Protein AF-A0A6I4MLV5-F1 (afdb_monomer_lite)

Structure (mmCIF, N/CA/C/O backbone):
data_AF-A0A6I4MLV5-F1
#
_entry.id   AF-A0A6I4MLV5-F1
#
loop_
_atom_site.group_PDB
_atom_site.id
_atom_site.type_symbol
_atom_site.label_atom_id
_atom_site.label_alt_id
_atom_site.label_comp_id
_atom_site.label_asym_id
_atom_site.label_entity_id
_atom_site.label_seq_id
_atom_site.pdbx_PDB_ins_code
_atom_site.Cartn_x
_atom_site.Cartn_y
_atom_site.Cartn_z
_atom_site.occupancy
_atom_site.B_iso_or_equiv
_atom_site.auth_seq_id
_atom_site.auth_comp_id
_atom_site.auth_asym_id
_atom_site.auth_atom_id
_atom_site.pdbx_PDB_model_num
ATOM 1 N N . MET A 1 1 ? 7.841 -12.412 -22.442 1.00 44.22 1 MET A N 1
ATOM 2 C CA . MET A 1 1 ? 7.827 -12.772 -21.007 1.00 44.22 1 MET A CA 1
ATOM 3 C C . MET A 1 1 ? 6.407 -13.195 -20.669 1.00 44.22 1 MET A C 1
ATOM 5 O O . MET A 1 1 ? 5.521 -12.396 -20.956 1.00 44.22 1 MET A O 1
ATOM 9 N N . PRO A 1 2 ? 6.161 -14.422 -20.183 1.00 44.66 2 PRO A N 1
ATOM 10 C CA . PRO A 1 2 ? 4.808 -14.852 -19.850 1.00 44.66 2 PRO A CA 1
ATOM 11 C C . PRO A 1 2 ? 4.325 -14.067 -18.624 1.00 44.66 2 PRO A C 1
ATOM 13 O O . PRO A 1 2 ? 5.083 -13.867 -17.679 1.00 44.66 2 PRO A O 1
ATOM 16 N N . VAL A 1 3 ? 3.082 -13.590 -18.669 1.00 50.53 3 VAL A N 1
ATOM 17 C CA . VAL A 1 3 ? 2.436 -12.765 -17.626 1.00 50.53 3 VAL A CA 1
ATOM 18 C C . VAL A 1 3 ? 1.916 -13.633 -16.465 1.00 50.53 3 VAL A C 1
ATOM 20 O O . VAL A 1 3 ? 1.105 -13.193 -15.664 1.00 50.53 3 VAL A O 1
ATOM 23 N N . ASP A 1 4 ? 2.381 -14.879 -16.380 1.00 46.97 4 ASP A N 1
ATOM 24 C CA . ASP A 1 4 ? 1.802 -15.944 -15.558 1.00 46.97 4 ASP A CA 1
ATOM 25 C C . ASP A 1 4 ? 2.596 -16.151 -14.257 1.00 46.97 4 ASP A C 1
ATOM 27 O O . ASP A 1 4 ? 2.924 -17.269 -13.871 1.00 46.97 4 ASP A O 1
ATOM 31 N N . ARG A 1 5 ? 2.994 -15.046 -13.611 1.00 55.75 5 ARG A N 1
ATOM 32 C CA . ARG A 1 5 ? 3.492 -15.073 -12.228 1.00 55.75 5 ARG A CA 1
ATOM 33 C C . ARG A 1 5 ? 2.350 -14.689 -11.310 1.00 55.75 5 ARG A C 1
ATOM 35 O O . ARG A 1 5 ? 1.747 -13.629 -11.493 1.00 55.75 5 ARG A O 1
ATOM 42 N N . THR A 1 6 ? 2.082 -15.522 -10.313 1.00 63.97 6 THR A N 1
ATOM 43 C CA . THR A 1 6 ? 1.150 -15.156 -9.248 1.00 63.97 6 THR A CA 1
ATOM 44 C C . THR A 1 6 ? 1.717 -13.966 -8.469 1.00 63.97 6 THR A C 1
ATOM 46 O O . THR A 1 6 ? 2.922 -13.695 -8.477 1.00 63.97 6 THR A O 1
ATOM 49 N N . ILE A 1 7 ? 0.848 -13.222 -7.787 1.00 58.50 7 ILE A N 1
ATOM 50 C CA . ILE A 1 7 ? 1.279 -12.085 -6.960 1.00 58.50 7 ILE A CA 1
ATOM 51 C C . ILE A 1 7 ? 2.270 -12.538 -5.868 1.00 58.50 7 ILE A C 1
ATOM 53 O O . ILE A 1 7 ? 3.185 -11.805 -5.511 1.00 58.50 7 ILE A O 1
ATOM 57 N N . GLU A 1 8 ? 2.137 -13.790 -5.427 1.00 57.12 8 GLU A N 1
ATOM 58 C CA . GLU A 1 8 ? 2.991 -14.471 -4.453 1.00 57.12 8 GLU A CA 1
ATOM 59 C C . GLU A 1 8 ? 4.408 -14.725 -5.001 1.00 57.12 8 GLU A C 1
ATOM 61 O O . GLU A 1 8 ? 5.395 -14.479 -4.299 1.00 57.12 8 GLU A O 1
ATOM 66 N N . ASP A 1 9 ? 4.533 -15.115 -6.277 1.00 62.16 9 ASP A N 1
ATOM 67 C CA . ASP A 1 9 ? 5.829 -15.281 -6.957 1.00 62.16 9 ASP A CA 1
ATOM 68 C C . ASP A 1 9 ? 6.586 -13.956 -7.090 1.00 62.16 9 ASP A C 1
ATOM 70 O O . ASP A 1 9 ? 7.822 -13.921 -7.071 1.00 62.16 9 ASP A O 1
ATOM 74 N N . LEU A 1 10 ? 5.850 -12.848 -7.226 1.00 63.59 10 LEU A N 1
ATOM 75 C CA . LEU A 1 10 ? 6.424 -11.505 -7.299 1.00 63.59 10 LEU A CA 1
ATOM 76 C C . LEU A 1 10 ? 7.110 -11.104 -5.983 1.00 63.59 10 LEU A C 1
ATOM 78 O O . LEU A 1 10 ? 8.015 -10.269 -5.979 1.00 63.59 10 LEU A O 1
ATOM 82 N N . TRP A 1 11 ? 6.685 -11.710 -4.876 1.00 64.50 11 TRP A N 1
ATOM 83 C CA . TRP A 1 11 ? 7.051 -11.346 -3.511 1.00 64.50 11 TRP A CA 1
ATOM 84 C C . TRP A 1 11 ? 8.077 -12.297 -2.877 1.00 64.50 11 TRP A C 1
ATOM 86 O O . TRP A 1 11 ? 8.523 -12.062 -1.761 1.00 64.50 11 TRP A O 1
ATOM 96 N N . ARG A 1 12 ? 8.503 -13.366 -3.574 1.00 64.19 12 ARG A N 1
ATOM 97 C CA . ARG A 1 12 ? 9.391 -14.413 -3.013 1.00 64.19 12 ARG A CA 1
ATOM 98 C C . ARG A 1 12 ? 8.885 -14.976 -1.669 1.00 64.19 12 ARG A C 1
ATOM 100 O O . ARG A 1 12 ? 9.687 -15.372 -0.830 1.00 64.19 12 ARG A O 1
ATOM 107 N N . GLY A 1 13 ? 7.567 -15.009 -1.469 1.00 66.62 13 GLY A N 1
ATOM 108 C CA . GLY A 1 13 ? 6.937 -15.523 -0.248 1.00 66.62 13 GLY A CA 1
ATOM 109 C C . GLY A 1 13 ? 6.742 -14.516 0.894 1.00 66.62 13 GLY A C 1
ATOM 110 O O . GLY A 1 13 ? 6.046 -14.859 1.844 1.00 66.62 13 GLY A O 1
ATOM 111 N N . GLU A 1 14 ? 7.262 -13.285 0.804 1.00 63.56 14 GLU A N 1
ATOM 112 C CA . GLU A 1 14 ? 6.970 -12.220 1.776 1.00 63.56 14 GLU A CA 1
ATOM 113 C C . GLU A 1 14 ? 6.457 -10.963 1.069 1.00 63.56 14 GLU A C 1
ATOM 115 O O . GLU A 1 14 ? 7.176 -10.386 0.247 1.00 63.56 14 GLU A O 1
ATOM 120 N N . PRO A 1 15 ? 5.223 -10.509 1.359 1.00 64.94 15 PRO A N 1
ATOM 121 C CA . PRO A 1 15 ? 4.701 -9.311 0.727 1.00 64.94 15 PRO A CA 1
ATOM 122 C C . PRO A 1 15 ? 5.625 -8.116 1.010 1.00 64.94 15 PRO A C 1
ATOM 124 O O . PRO A 1 15 ? 6.120 -7.980 2.133 1.00 64.94 15 PRO A O 1
ATOM 127 N N . PRO A 1 16 ? 5.850 -7.224 0.024 1.00 71.12 16 PRO A N 1
ATOM 128 C CA . PRO A 1 16 ? 6.559 -5.978 0.243 1.00 71.12 16 PRO A CA 1
ATOM 129 C C . PRO A 1 16 ? 5.962 -5.279 1.450 1.00 71.12 16 PRO A C 1
ATOM 131 O O . PRO A 1 16 ? 4.745 -5.295 1.635 1.00 71.12 16 PRO A O 1
ATOM 134 N N . ALA A 1 17 ? 6.800 -4.622 2.241 1.00 70.44 17 ALA A N 1
ATOM 135 C CA . ALA A 1 17 ? 6.351 -3.974 3.465 1.00 70.44 17 ALA A CA 1
ATOM 136 C C . ALA A 1 17 ? 5.183 -2.987 3.209 1.00 70.44 17 ALA A C 1
ATOM 138 O O . ALA A 1 17 ? 4.324 -2.814 4.066 1.00 70.44 17 ALA A O 1
ATOM 139 N N . GLN A 1 18 ? 5.086 -2.419 1.995 1.00 71.75 18 GLN A N 1
ATOM 140 C CA . GLN A 1 18 ? 3.972 -1.556 1.577 1.00 71.75 18 GLN A CA 1
ATOM 141 C C . GLN A 1 18 ? 2.634 -2.293 1.347 1.00 71.75 18 GLN A C 1
ATOM 143 O O . GLN A 1 18 ? 1.579 -1.672 1.395 1.00 71.75 18 GLN A O 1
ATOM 148 N N . ALA A 1 19 ? 2.633 -3.602 1.088 1.00 84.38 19 ALA A N 1
ATOM 149 C CA . ALA A 1 19 ? 1.418 -4.386 0.844 1.00 84.38 19 ALA A CA 1
ATOM 150 C C . ALA A 1 19 ? 0.760 -4.908 2.135 1.00 84.38 19 ALA A C 1
ATOM 152 O O . ALA A 1 19 ? -0.380 -5.378 2.089 1.00 84.38 19 ALA A O 1
ATOM 153 N N . ALA A 1 20 ? 1.449 -4.818 3.279 1.00 90.94 20 ALA A N 1
ATOM 154 C CA . ALA A 1 20 ? 0.988 -5.368 4.553 1.00 90.94 20 ALA A CA 1
ATOM 155 C C . ALA A 1 20 ? -0.382 -4.813 4.977 1.00 90.94 20 ALA A C 1
ATOM 157 O O . ALA A 1 20 ? -1.248 -5.591 5.366 1.00 90.94 20 ALA A O 1
ATOM 158 N N . ASP A 1 21 ? -0.620 -3.506 4.827 1.00 94.38 21 ASP A N 1
ATOM 159 C CA . ASP A 1 21 ? -1.896 -2.878 5.204 1.00 94.38 21 ASP A CA 1
ATOM 160 C C . ASP A 1 21 ? -3.067 -3.342 4.339 1.00 94.38 21 ASP A C 1
ATOM 162 O O . ASP A 1 21 ? -4.151 -3.632 4.847 1.00 94.38 21 ASP A O 1
ATOM 166 N N . VAL A 1 22 ? -2.837 -3.457 3.029 1.00 94.12 22 VAL A N 1
ATOM 167 C CA . VAL A 1 22 ? -3.849 -3.920 2.071 1.00 94.12 22 VAL A CA 1
ATOM 168 C C . VAL A 1 22 ? -4.216 -5.372 2.364 1.00 94.12 22 VAL A C 1
ATOM 170 O O . VAL A 1 22 ? -5.396 -5.726 2.418 1.00 94.12 22 VAL A O 1
ATOM 173 N N . LEU A 1 23 ? -3.207 -6.217 2.594 1.00 93.81 23 LEU A N 1
ATOM 174 C CA . LEU A 1 23 ? -3.417 -7.620 2.931 1.00 93.81 23 LEU A CA 1
ATOM 175 C C . LEU A 1 23 ? -4.099 -7.764 4.292 1.00 93.81 23 LEU A C 1
ATOM 177 O O . LEU A 1 23 ? -5.059 -8.524 4.400 1.00 93.81 23 LEU A O 1
ATOM 181 N N . ALA A 1 24 ? -3.679 -7.016 5.312 1.00 95.94 24 ALA A N 1
ATOM 182 C CA . ALA A 1 24 ? -4.307 -7.063 6.627 1.00 95.94 24 ALA A CA 1
ATOM 183 C C . ALA A 1 24 ? -5.801 -6.710 6.543 1.00 95.94 24 ALA A C 1
ATOM 185 O O . ALA A 1 24 ? -6.636 -7.457 7.064 1.00 95.94 24 ALA A O 1
ATOM 186 N N . ALA A 1 25 ? -6.151 -5.665 5.786 1.00 97.44 25 ALA A N 1
ATOM 187 C CA . ALA A 1 25 ? -7.537 -5.268 5.557 1.00 97.44 25 ALA A CA 1
ATOM 188 C C . ALA A 1 25 ? -8.325 -6.344 4.793 1.00 97.44 25 ALA A C 1
ATOM 190 O O . ALA A 1 25 ? -9.456 -6.666 5.164 1.00 97.44 25 ALA A O 1
ATOM 191 N N . ALA A 1 26 ? -7.728 -6.958 3.767 1.00 96.56 26 ALA A N 1
ATOM 192 C CA . ALA A 1 26 ? -8.354 -8.040 3.008 1.00 96.56 26 ALA A CA 1
ATOM 193 C C . ALA A 1 26 ? -8.585 -9.300 3.865 1.00 96.56 26 ALA A C 1
ATOM 195 O O . ALA A 1 26 ? -9.646 -9.926 3.797 1.00 96.56 26 ALA A O 1
ATOM 196 N N . HIS A 1 27 ? -7.617 -9.668 4.707 1.00 97.25 27 HIS A N 1
ATOM 197 C CA . HIS A 1 27 ? -7.754 -10.7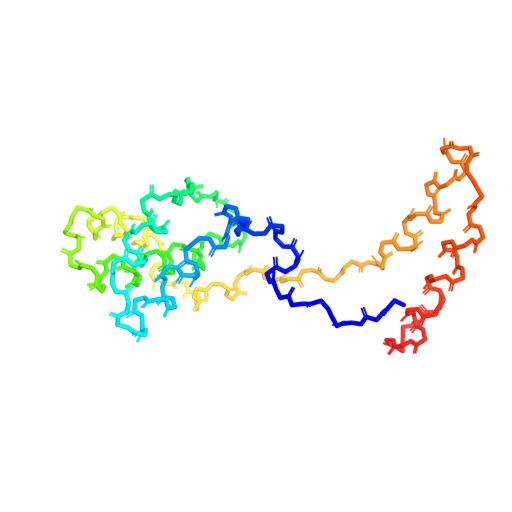67 5.662 1.00 97.25 27 HIS A CA 1
ATOM 198 C C . HIS A 1 27 ? -8.830 -10.470 6.710 1.00 97.25 27 HIS A C 1
ATOM 200 O O . HIS A 1 27 ? -9.630 -11.357 7.018 1.00 97.25 27 HIS A O 1
ATOM 206 N N . ALA A 1 28 ? -8.897 -9.233 7.206 1.00 97.94 28 ALA A N 1
ATOM 207 C CA . ALA A 1 28 ? -9.929 -8.793 8.136 1.00 97.94 28 ALA A CA 1
ATOM 208 C C . ALA A 1 28 ? -11.332 -8.860 7.509 1.00 97.94 28 ALA A C 1
ATOM 210 O O . ALA A 1 28 ? -12.237 -9.442 8.105 1.00 97.94 28 ALA A O 1
ATOM 211 N N . ALA A 1 29 ? -11.494 -8.363 6.278 1.00 96.88 29 ALA A N 1
ATOM 212 C CA . ALA A 1 29 ? -12.751 -8.429 5.528 1.00 96.88 29 ALA A CA 1
ATOM 213 C C . ALA A 1 29 ? -13.216 -9.873 5.271 1.00 96.88 29 ALA A C 1
ATOM 215 O O . ALA A 1 29 ? -14.412 -10.150 5.237 1.00 96.88 29 ALA A O 1
ATOM 216 N N . ALA A 1 30 ? -12.275 -10.811 5.145 1.00 97.38 30 ALA A N 1
ATOM 217 C CA . ALA A 1 30 ? -12.559 -12.237 5.017 1.00 97.38 30 ALA A CA 1
ATOM 218 C C . ALA A 1 30 ? -12.728 -12.971 6.367 1.00 97.38 30 ALA A C 1
ATOM 220 O O . ALA A 1 30 ? -12.765 -14.202 6.391 1.00 97.38 30 ALA A O 1
ATOM 221 N N . GLY A 1 31 ? -12.769 -12.252 7.494 1.00 97.25 31 GLY A N 1
ATOM 222 C CA . GLY A 1 31 ? -12.918 -12.823 8.839 1.00 97.25 31 GLY A CA 1
ATOM 223 C C . GLY A 1 31 ? -11.675 -13.541 9.379 1.00 97.25 31 GLY A C 1
ATOM 224 O O . GLY A 1 31 ? -11.717 -14.131 10.459 1.00 97.25 31 GLY A O 1
ATOM 225 N N . ARG A 1 32 ? -10.538 -13.486 8.676 1.00 98.12 32 ARG A N 1
ATOM 226 C CA . ARG A 1 32 ? -9.270 -14.113 9.084 1.00 98.12 32 ARG A CA 1
ATOM 227 C C . ARG A 1 32 ? -8.492 -13.195 10.030 1.00 98.12 32 ARG A C 1
ATOM 229 O O . ARG A 1 32 ? -7.377 -12.771 9.731 1.00 98.12 32 ARG A O 1
ATOM 236 N N . LEU A 1 33 ? -9.086 -12.893 11.186 1.00 98.06 33 LEU A N 1
ATOM 237 C CA . LEU A 1 33 ? -8.594 -11.865 12.115 1.00 98.06 33 LEU A CA 1
ATOM 238 C C . LEU A 1 33 ? -7.199 -12.154 12.689 1.00 98.06 33 LEU A C 1
ATOM 240 O O . LEU A 1 33 ? -6.450 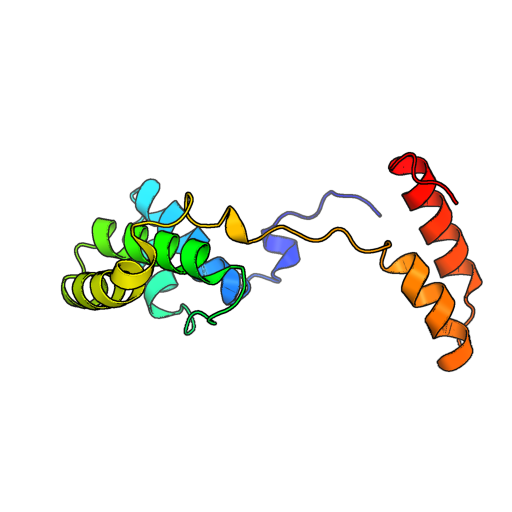-11.219 12.952 1.00 98.06 33 LEU A O 1
ATOM 244 N N . ALA A 1 34 ? -6.825 -13.424 12.868 1.00 97.38 34 ALA A N 1
ATOM 245 C CA . ALA A 1 34 ? -5.485 -13.788 13.339 1.00 97.38 34 ALA A CA 1
ATOM 246 C C . ALA A 1 34 ? -4.393 -13.441 12.313 1.00 97.38 34 ALA A C 1
ATOM 248 O O . ALA A 1 34 ? -3.331 -12.944 12.678 1.00 97.38 34 ALA A O 1
ATOM 249 N N . GLU A 1 35 ? -4.672 -13.653 11.025 1.00 95.62 35 GLU A N 1
ATOM 250 C CA . GLU A 1 35 ? -3.750 -13.272 9.953 1.00 95.62 35 GLU A CA 1
ATOM 251 C C . GLU A 1 35 ? -3.687 -11.751 9.806 1.00 95.62 35 GLU A C 1
ATOM 253 O O . GLU A 1 35 ? -2.605 -11.183 9.711 1.00 95.62 35 GLU A O 1
ATOM 258 N N . ALA A 1 36 ? -4.845 -11.085 9.869 1.00 97.19 36 ALA A N 1
ATOM 259 C CA . ALA A 1 36 ? -4.918 -9.628 9.834 1.00 97.19 36 ALA A CA 1
ATOM 260 C C . ALA A 1 36 ? -4.108 -8.983 10.972 1.00 97.19 36 ALA A C 1
ATOM 262 O O . ALA A 1 36 ? -3.356 -8.046 10.726 1.00 97.19 36 ALA A O 1
ATOM 263 N N . ARG A 1 37 ? -4.207 -9.528 12.195 1.00 97.25 37 ARG A N 1
ATOM 264 C CA . ARG A 1 37 ? -3.408 -9.127 13.366 1.00 97.25 37 ARG A CA 1
ATOM 265 C C . ARG A 1 37 ? -1.914 -9.227 13.080 1.00 97.25 37 ARG A C 1
ATOM 267 O O . ARG A 1 37 ? -1.201 -8.247 13.249 1.00 97.25 37 ARG A O 1
ATOM 274 N N . ARG A 1 38 ? -1.463 -10.395 12.612 1.00 95.06 38 ARG A N 1
ATOM 275 C CA . ARG A 1 38 ? -0.049 -10.638 12.308 1.00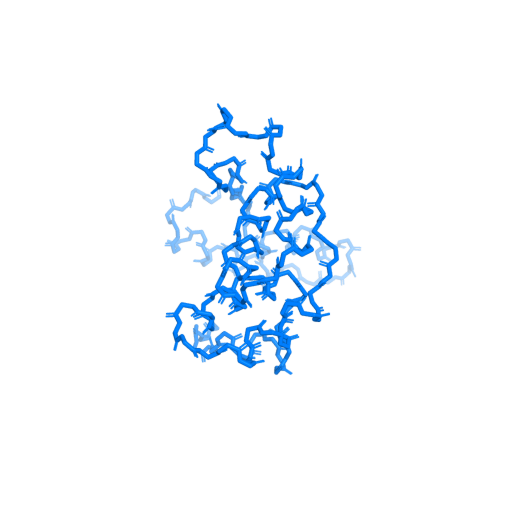 95.06 38 ARG A CA 1
ATOM 276 C C . ARG A 1 38 ? 0.491 -9.659 11.271 1.00 95.06 38 ARG A C 1
ATOM 278 O O . ARG A 1 38 ? 1.568 -9.107 11.464 1.00 95.06 38 ARG A O 1
ATOM 285 N N . LEU A 1 39 ? -0.256 -9.441 10.189 1.00 94.38 39 LEU A N 1
ATOM 286 C CA . LEU A 1 39 ? 0.141 -8.517 9.128 1.00 94.38 39 LEU A CA 1
ATOM 287 C C . LEU A 1 39 ? 0.192 -7.071 9.636 1.00 94.38 39 LEU A C 1
ATOM 289 O O . LEU A 1 39 ? 1.193 -6.397 9.412 1.00 94.38 39 LEU A O 1
ATOM 293 N N . TYR A 1 40 ? -0.828 -6.631 10.378 1.00 94.75 40 TYR A N 1
ATOM 294 C CA . TYR A 1 40 ? -0.878 -5.305 11.004 1.00 94.75 40 TYR A CA 1
ATOM 295 C C . TYR A 1 40 ? 0.303 -5.053 11.949 1.00 94.75 40 TYR A C 1
ATOM 297 O O . TYR A 1 40 ? 0.946 -4.013 11.857 1.00 94.75 40 TYR A O 1
ATOM 305 N N . GLU A 1 41 ? 0.633 -6.013 12.813 1.00 93.50 41 GLU A N 1
ATOM 306 C CA . GLU A 1 41 ? 1.751 -5.897 13.761 1.00 93.50 41 GLU A CA 1
ATOM 307 C C . GLU A 1 41 ? 3.123 -5.918 13.070 1.00 93.50 41 GLU A C 1
ATOM 309 O O . GLU A 1 41 ? 4.089 -5.371 13.599 1.00 93.50 41 GLU A O 1
ATOM 314 N N . SER A 1 42 ? 3.211 -6.518 11.880 1.00 90.06 42 SER A N 1
ATOM 315 C CA . SER A 1 42 ? 4.426 -6.521 11.057 1.00 90.06 42 SER A CA 1
ATOM 316 C C . SER A 1 42 ? 4.557 -5.308 10.130 1.00 90.06 42 SER A C 1
ATOM 318 O O . SER A 1 42 ? 5.606 -5.119 9.513 1.00 90.06 42 SER A O 1
ATOM 320 N N . ALA A 1 43 ? 3.498 -4.505 9.988 1.00 90.25 43 ALA A N 1
ATOM 321 C CA . ALA A 1 43 ? 3.451 -3.455 8.985 1.00 90.25 43 ALA A CA 1
ATOM 322 C C . ALA A 1 43 ? 4.386 -2.288 9.365 1.00 90.25 43 ALA A C 1
ATOM 324 O O . ALA A 1 43 ? 4.354 -1.801 10.500 1.00 90.25 43 ALA A O 1
ATOM 325 N N . PRO A 1 44 ? 5.216 -1.790 8.432 1.00 89.88 44 PRO A N 1
ATOM 326 C CA . PRO A 1 44 ? 6.122 -0.680 8.705 1.00 89.88 44 PRO A CA 1
ATOM 327 C C . PRO A 1 44 ? 5.352 0.636 8.932 1.00 89.88 44 PRO A C 1
ATOM 329 O O . PRO A 1 44 ? 4.157 0.742 8.624 1.00 89.88 44 PRO A O 1
ATOM 332 N N . PRO A 1 45 ? 6.028 1.695 9.411 1.00 91.50 45 PRO A N 1
ATOM 333 C CA . PRO A 1 45 ? 5.478 3.046 9.381 1.00 91.50 45 PRO A CA 1
ATOM 334 C C . PRO A 1 45 ? 5.097 3.477 7.956 1.00 91.50 45 PRO A C 1
ATOM 336 O O . PRO A 1 45 ? 5.885 3.314 7.020 1.00 91.50 45 PRO A O 1
ATOM 339 N N . ILE A 1 46 ? 3.904 4.056 7.804 1.00 91.38 46 ILE A N 1
ATOM 340 C CA . ILE A 1 46 ? 3.419 4.584 6.522 1.00 91.38 46 ILE A CA 1
ATOM 341 C C . ILE A 1 46 ? 4.163 5.888 6.224 1.00 91.38 46 ILE A C 1
ATOM 343 O O . ILE A 1 46 ? 4.222 6.783 7.067 1.00 91.38 46 ILE A O 1
ATOM 347 N N . GLN A 1 47 ? 4.745 5.987 5.030 1.00 89.00 47 GLN A N 1
ATOM 348 C CA . GLN A 1 47 ? 5.445 7.192 4.590 1.00 89.00 47 GLN A CA 1
ATOM 349 C C . GLN A 1 47 ? 4.441 8.255 4.117 1.00 89.00 47 GLN A C 1
ATOM 351 O O . GLN A 1 47 ? 3.484 7.901 3.429 1.00 89.00 47 GLN A O 1
ATOM 356 N N . PRO A 1 48 ? 4.643 9.546 4.442 1.00 88.75 48 PRO A N 1
ATOM 357 C CA . PRO A 1 48 ? 3.760 10.636 4.026 1.00 88.75 48 PRO A CA 1
ATOM 358 C C . PRO A 1 48 ? 4.004 11.037 2.561 1.00 88.75 48 PRO A C 1
ATOM 360 O O . PRO A 1 48 ? 4.468 12.140 2.273 1.00 88.75 48 PRO A O 1
ATOM 363 N N . ASP A 1 49 ? 3.724 10.122 1.633 1.00 87.94 49 ASP A N 1
ATOM 364 C CA . ASP A 1 49 ? 3.804 10.333 0.185 1.00 87.94 49 ASP A CA 1
ATOM 365 C C . ASP A 1 49 ? 2.410 10.357 -0.479 1.00 87.94 49 ASP A C 1
ATOM 367 O O . ASP A 1 49 ? 1.378 10.450 0.183 1.00 87.94 49 ASP A O 1
ATOM 371 N N . TYR A 1 50 ? 2.365 10.309 -1.812 1.00 86.12 50 TYR A N 1
ATOM 372 C CA . TYR A 1 50 ? 1.121 10.363 -2.588 1.00 86.12 50 TYR A CA 1
ATOM 373 C C . TYR A 1 50 ? 0.191 9.149 -2.374 1.00 86.12 50 TYR A C 1
ATOM 375 O O . TYR A 1 50 ? -0.956 9.185 -2.811 1.00 86.12 50 TYR A O 1
ATOM 383 N N . LEU A 1 51 ? 0.644 8.088 -1.694 1.00 90.06 51 LEU A N 1
ATOM 384 C CA . LEU A 1 51 ? -0.160 6.923 -1.300 1.00 90.06 51 LEU A CA 1
ATOM 385 C C . LEU A 1 51 ? -0.593 6.970 0.175 1.00 90.06 51 LEU A C 1
ATOM 387 O O . LEU A 1 51 ? -1.226 6.027 0.659 1.00 90.06 51 LEU A O 1
ATOM 391 N N . PHE A 1 52 ? -0.259 8.041 0.901 1.00 92.25 52 PHE A N 1
ATOM 392 C CA . PHE A 1 52 ? -0.419 8.115 2.352 1.00 92.25 52 PHE A CA 1
ATOM 393 C C . PHE A 1 52 ? -1.850 7.834 2.817 1.00 92.25 52 PHE A C 1
ATOM 395 O O . PHE A 1 52 ? -2.068 6.914 3.608 1.00 92.25 52 PHE A O 1
ATOM 402 N N . THR A 1 53 ? -2.848 8.572 2.311 1.00 94.38 53 THR A N 1
ATOM 403 C CA . THR A 1 53 ? -4.223 8.419 2.821 1.00 94.38 53 THR A CA 1
ATOM 404 C C . THR A 1 53 ? -4.819 7.059 2.456 1.00 94.38 53 THR A C 1
ATOM 406 O O . THR A 1 53 ? -5.588 6.495 3.240 1.00 94.38 53 THR A O 1
ATOM 409 N N . MET A 1 54 ? -4.405 6.487 1.318 1.00 93.75 54 MET A N 1
ATOM 410 C CA . MET A 1 54 ? -4.783 5.141 0.891 1.00 93.75 54 MET A CA 1
ATOM 411 C C . MET A 1 54 ? -4.328 4.091 1.911 1.00 93.75 54 MET A C 1
ATOM 413 O O . MET A 1 54 ? -5.150 3.328 2.422 1.00 93.75 54 MET A O 1
ATOM 417 N N . PHE A 1 55 ? -3.035 4.063 2.251 1.00 94.50 55 PHE A N 1
ATOM 418 C CA . PHE A 1 55 ? -2.508 3.082 3.203 1.00 94.50 55 PHE A CA 1
ATOM 419 C C . PHE A 1 55 ? -2.999 3.326 4.632 1.00 94.50 55 PHE A C 1
ATOM 421 O O . PHE A 1 55 ? -3.347 2.365 5.322 1.00 94.50 55 PHE A O 1
ATOM 428 N N . CYS A 1 56 ? -3.123 4.587 5.066 1.00 96.12 56 CYS A N 1
ATOM 429 C CA . CYS A 1 56 ? -3.703 4.909 6.374 1.00 96.12 56 CYS A CA 1
ATOM 430 C C . CYS A 1 56 ? -5.148 4.413 6.485 1.00 96.12 56 CYS A C 1
ATOM 432 O O . CYS A 1 56 ? -5.542 3.891 7.527 1.00 96.12 56 CYS A O 1
ATOM 434 N N . THR A 1 57 ? -5.922 4.504 5.403 1.00 96.44 57 THR A N 1
ATOM 435 C CA . THR A 1 57 ? -7.301 4.005 5.370 1.00 96.44 57 THR A CA 1
ATOM 436 C C . THR A 1 57 ? -7.354 2.477 5.453 1.00 96.44 57 THR A C 1
ATOM 438 O O . THR A 1 57 ? -8.125 1.947 6.252 1.00 96.44 57 THR A O 1
ATOM 441 N N . PHE A 1 58 ? -6.498 1.745 4.729 1.00 97.19 58 PHE A N 1
ATOM 442 C CA . PHE A 1 58 ? -6.410 0.281 4.871 1.00 97.19 58 PHE A CA 1
ATOM 443 C C . PHE A 1 58 ? -6.013 -0.152 6.290 1.00 97.19 58 PHE A C 1
ATOM 445 O O . PHE A 1 58 ? -6.610 -1.076 6.860 1.00 97.19 58 PHE A O 1
ATOM 452 N N . ARG A 1 59 ? -5.055 0.552 6.904 1.00 97.56 59 ARG A N 1
ATOM 453 C CA . ARG A 1 59 ? -4.674 0.307 8.298 1.00 97.56 59 ARG A CA 1
ATOM 454 C C . ARG A 1 59 ? -5.841 0.574 9.249 1.00 97.56 59 ARG A C 1
ATOM 456 O O . ARG A 1 59 ? -6.141 -0.274 10.087 1.00 97.56 59 ARG A O 1
ATOM 463 N N . ALA A 1 60 ? -6.559 1.683 9.072 1.00 98.12 60 ALA A N 1
ATOM 464 C CA . ALA A 1 60 ? -7.740 2.016 9.868 1.00 98.12 60 ALA A CA 1
ATOM 465 C C . ALA A 1 60 ? -8.857 0.963 9.739 1.00 98.12 60 ALA A C 1
ATOM 467 O O . ALA A 1 60 ? -9.430 0.554 10.748 1.00 98.12 60 ALA A O 1
ATOM 468 N N . MET A 1 61 ? -9.125 0.458 8.529 1.00 98.25 61 MET A N 1
ATOM 469 C CA . MET A 1 61 ? -10.088 -0.633 8.310 1.00 98.25 61 MET A CA 1
ATOM 470 C C . MET A 1 61 ? -9.714 -1.888 9.107 1.00 98.25 61 MET A C 1
ATOM 472 O O . MET A 1 61 ? -10.573 -2.513 9.731 1.00 98.25 61 MET A O 1
ATOM 476 N N . THR A 1 62 ? -8.426 -2.234 9.120 1.00 98.50 62 THR A N 1
ATOM 477 C CA . THR A 1 62 ? -7.910 -3.372 9.888 1.00 98.50 62 THR A CA 1
ATOM 478 C C . THR A 1 62 ? -8.083 -3.154 11.388 1.00 98.50 62 THR A C 1
ATOM 480 O O . THR A 1 62 ? -8.618 -4.014 12.082 1.00 98.50 62 THR A O 1
ATOM 483 N N . VAL A 1 63 ? -7.681 -1.987 11.886 1.00 98.38 63 VAL A N 1
ATOM 484 C CA . VAL A 1 63 ? -7.809 -1.589 13.293 1.00 98.38 63 VAL A CA 1
ATOM 485 C C . VAL A 1 63 ? -9.259 -1.677 13.778 1.00 98.38 63 VAL A C 1
ATOM 487 O O . VAL A 1 63 ? -9.517 -2.260 14.835 1.00 98.38 63 VAL A O 1
ATOM 490 N N . VAL A 1 64 ? -10.210 -1.164 12.988 1.00 98.50 64 VAL A N 1
ATOM 491 C CA . VAL A 1 64 ? -11.650 -1.241 13.284 1.00 98.50 64 VAL A CA 1
ATOM 492 C C . VAL A 1 64 ? -12.107 -2.697 13.360 1.00 98.50 64 VAL A C 1
ATOM 494 O O . VAL A 1 64 ? -12.763 -3.082 14.326 1.00 98.50 64 VAL A O 1
ATOM 497 N N . ALA A 1 65 ? -11.722 -3.526 12.389 1.00 98.25 65 ALA A N 1
ATOM 498 C CA . ALA A 1 65 ? -12.096 -4.939 12.366 1.00 98.25 65 ALA A CA 1
ATOM 499 C C . ALA A 1 65 ? -11.487 -5.751 13.524 1.00 98.25 65 ALA A C 1
ATOM 501 O O . ALA A 1 65 ? -12.099 -6.707 13.999 1.00 98.25 65 ALA A O 1
ATOM 502 N N . LEU A 1 66 ? -10.293 -5.380 13.994 1.00 98.12 66 LEU A N 1
ATOM 503 C CA . LEU A 1 66 ? -9.625 -6.021 15.131 1.00 98.12 66 LEU A CA 1
ATOM 504 C C . LEU A 1 66 ? -10.113 -5.515 16.496 1.00 98.12 66 LEU A C 1
ATOM 506 O O . LEU A 1 66 ? -9.759 -6.129 17.509 1.00 98.12 66 LEU A O 1
ATOM 510 N N . GLY A 1 67 ? -10.880 -4.419 16.531 1.00 97.94 67 GLY A N 1
ATOM 511 C CA . GLY A 1 67 ? -11.291 -3.745 17.764 1.00 97.94 67 GLY A CA 1
ATOM 512 C C . GLY A 1 67 ? -10.121 -3.131 18.542 1.00 97.94 67 GLY A C 1
ATOM 513 O O . GLY A 1 67 ? -10.174 -3.063 19.769 1.00 97.94 67 GLY A O 1
ATOM 514 N N . ASP A 1 68 ? -9.042 -2.729 17.860 1.00 98.12 68 ASP A N 1
ATOM 515 C CA . ASP A 1 68 ? -7.860 -2.142 18.504 1.00 98.12 68 ASP A CA 1
ATOM 516 C C . ASP A 1 68 ? -8.112 -0.669 18.857 1.00 98.12 68 ASP A C 1
ATOM 518 O O . ASP A 1 68 ? -7.967 0.225 18.026 1.00 98.12 68 ASP A O 1
ATOM 522 N N . ALA A 1 69 ? -8.485 -0.406 20.111 1.00 97.94 69 ALA A N 1
ATOM 523 C CA . ALA A 1 69 ? -8.789 0.945 20.582 1.00 97.94 69 ALA A CA 1
ATOM 524 C C . ALA A 1 69 ? -7.588 1.904 20.505 1.00 97.94 69 ALA A C 1
ATOM 526 O O . ALA A 1 69 ? -7.769 3.088 20.220 1.00 97.94 69 ALA A O 1
ATOM 527 N N . ARG A 1 70 ? -6.365 1.406 20.737 1.00 97.38 70 ARG A N 1
ATOM 528 C CA . ARG A 1 70 ? -5.154 2.235 20.658 1.00 97.38 70 ARG A CA 1
ATOM 529 C C . ARG A 1 70 ? -4.872 2.598 19.205 1.00 97.38 70 ARG A C 1
ATOM 531 O O . ARG A 1 70 ? -4.730 3.777 18.895 1.00 97.38 70 ARG A O 1
ATOM 538 N N . GLY A 1 71 ? -4.867 1.598 18.323 1.00 97.25 71 GLY A N 1
ATOM 539 C CA . GLY A 1 71 ? -4.718 1.823 16.887 1.00 97.25 71 GLY A CA 1
ATOM 540 C C . GLY A 1 71 ? -5.804 2.748 16.331 1.00 97.25 71 GLY A C 1
ATOM 541 O O . GLY A 1 71 ? -5.530 3.560 15.452 1.00 97.25 71 GLY A O 1
ATOM 542 N N . ALA A 1 72 ? -7.030 2.677 16.864 1.00 98.25 72 ALA A N 1
ATOM 543 C CA . ALA A 1 72 ? -8.139 3.516 16.416 1.00 98.25 72 ALA A CA 1
ATOM 544 C C . ALA A 1 72 ? -7.909 4.986 16.769 1.00 98.25 72 ALA A C 1
ATOM 546 O O . ALA A 1 72 ? -8.116 5.845 15.917 1.00 98.25 72 ALA A O 1
ATOM 547 N N . ALA A 1 73 ? -7.436 5.270 17.985 1.00 98.31 73 ALA A N 1
ATOM 548 C CA . ALA A 1 73 ? -7.067 6.625 18.385 1.00 98.31 73 ALA A CA 1
ATOM 549 C C . ALA A 1 73 ? -5.926 7.179 17.514 1.00 98.31 73 ALA A C 1
ATOM 551 O O . ALA A 1 73 ? -6.009 8.307 17.036 1.00 98.31 73 ALA A O 1
ATOM 552 N N . GLU A 1 74 ? -4.902 6.366 17.243 1.00 97.50 74 GLU A N 1
ATOM 553 C CA . GLU A 1 74 ? -3.779 6.755 16.381 1.00 97.50 74 GLU A CA 1
ATOM 554 C C . GLU A 1 74 ? -4.237 7.068 14.949 1.00 97.50 74 GLU A C 1
ATOM 556 O O . GLU A 1 74 ? -3.907 8.121 14.405 1.00 97.50 74 GLU A O 1
ATOM 561 N N . MET A 1 75 ? -5.035 6.189 14.338 1.00 97.62 75 MET A N 1
ATOM 562 C CA . MET A 1 75 ? -5.530 6.397 12.973 1.00 97.62 75 MET A CA 1
ATOM 563 C C . MET A 1 75 ? -6.542 7.537 12.876 1.00 97.62 75 MET A C 1
ATOM 565 O O . MET A 1 75 ? -6.583 8.214 11.849 1.00 97.62 75 MET A O 1
ATOM 569 N N . TYR A 1 76 ? -7.322 7.787 13.929 1.00 98.19 76 TYR A N 1
ATOM 570 C CA . TYR A 1 76 ? -8.225 8.932 13.984 1.00 98.19 76 TYR A CA 1
ATOM 571 C C . TYR A 1 76 ? -7.450 10.249 13.888 1.00 98.19 76 TYR A C 1
ATOM 573 O O . TYR A 1 76 ? -7.746 11.060 13.014 1.00 98.19 76 TYR A O 1
ATOM 581 N N . GLU A 1 77 ? -6.416 10.431 14.714 1.00 98.19 77 GLU A N 1
ATOM 582 C CA . GLU A 1 77 ? -5.574 11.635 14.679 1.00 98.19 77 GLU A CA 1
ATOM 583 C C . GLU A 1 77 ? -4.842 11.792 13.341 1.00 98.19 77 GLU A C 1
ATOM 585 O O . GLU A 1 77 ? -4.766 12.895 12.802 1.00 98.19 77 GLU A O 1
ATOM 590 N N . VAL A 1 78 ? -4.352 10.690 12.763 1.00 97.19 78 VAL A N 1
ATOM 591 C CA . VAL A 1 78 ? -3.678 10.705 11.455 1.00 97.19 78 VAL A CA 1
ATOM 592 C C . VAL A 1 78 ? -4.622 11.117 10.324 1.00 97.19 78 VAL A C 1
ATOM 594 O O . VAL A 1 78 ? -4.226 11.885 9.450 1.00 97.19 78 VAL A O 1
ATOM 597 N N . LEU A 1 79 ? -5.862 10.621 10.314 1.00 96.75 79 LEU A N 1
ATOM 598 C CA . LEU A 1 79 ? -6.811 10.870 9.224 1.00 96.75 79 LEU A CA 1
ATOM 599 C C . LEU A 1 79 ? -7.604 12.172 9.397 1.00 96.75 79 LEU A C 1
ATOM 601 O O . LEU A 1 79 ? -8.089 12.721 8.404 1.00 96.75 79 LEU A O 1
ATOM 605 N N . LEU A 1 80 ? -7.722 12.704 10.618 1.00 97.62 80 LEU A N 1
ATOM 606 C CA . LEU A 1 80 ? -8.517 13.901 10.909 1.00 97.62 80 LEU A CA 1
ATOM 607 C C . LEU A 1 80 ? -8.140 15.128 10.051 1.00 97.62 80 LEU A C 1
ATOM 609 O O . LEU A 1 80 ? -9.061 15.813 9.590 1.00 97.62 80 LEU A O 1
ATOM 613 N N . PRO A 1 81 ? -6.854 15.426 9.771 1.00 96.56 81 PRO A N 1
ATOM 614 C CA . PRO A 1 81 ? -6.471 16.513 8.867 1.00 96.56 81 PRO A CA 1
ATOM 615 C C . PRO A 1 81 ? -6.945 16.329 7.417 1.00 96.56 81 PRO A C 1
ATOM 617 O O . PRO A 1 81 ? -7.076 17.317 6.699 1.00 96.56 81 PRO A O 1
ATOM 620 N N . HIS A 1 82 ? -7.223 15.094 6.988 1.00 93.69 82 HIS A N 1
ATOM 621 C CA . HIS A 1 82 ? -7.572 14.740 5.606 1.00 93.69 82 HIS A CA 1
ATOM 622 C C . HIS A 1 82 ? -9.079 14.552 5.372 1.00 93.69 82 HIS A C 1
ATOM 624 O O . HIS A 1 82 ? -9.492 14.296 4.244 1.00 93.69 82 HIS A O 1
ATOM 630 N N . ARG A 1 83 ? -9.909 14.695 6.412 1.00 95.31 83 ARG A N 1
ATOM 631 C CA . ARG A 1 83 ? -11.354 14.384 6.396 1.00 95.31 83 ARG A CA 1
ATOM 632 C C . ARG A 1 83 ? -12.178 15.112 5.321 1.00 95.31 83 ARG A C 1
ATOM 634 O O . ARG A 1 83 ? -13.216 14.604 4.918 1.00 95.31 83 ARG A O 1
ATOM 641 N N . ASP A 1 84 ? -11.727 16.291 4.892 1.00 94.88 84 ASP A N 1
ATOM 642 C CA . ASP A 1 84 ? -12.415 17.141 3.909 1.00 94.88 84 ASP A CA 1
ATOM 643 C C . ASP A 1 84 ? -11.837 16.959 2.48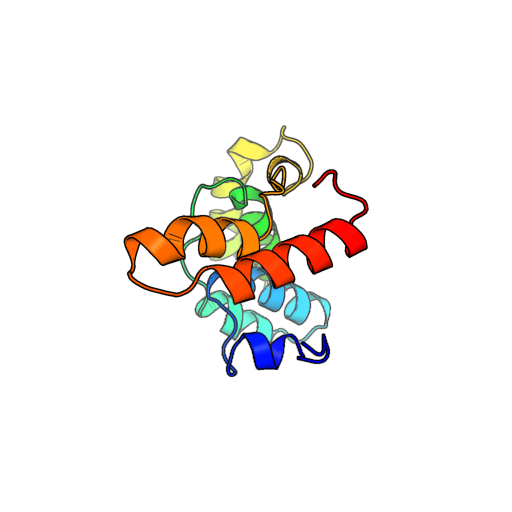2 1.00 94.88 84 ASP A C 1
ATOM 645 O O . ASP A 1 84 ? -12.196 17.687 1.555 1.00 94.88 84 ASP A O 1
ATOM 649 N N . GLY A 1 85 ? -10.901 16.017 2.308 1.00 86.19 85 GLY A N 1
ATOM 650 C CA . GLY A 1 85 ? -10.246 15.699 1.039 1.00 86.19 85 GLY A CA 1
ATOM 651 C C . GLY A 1 85 ? -11.065 14.779 0.119 1.00 86.19 85 GLY A C 1
ATOM 652 O O . GLY A 1 85 ? -12.163 14.342 0.470 1.00 86.19 85 GLY A O 1
ATOM 653 N N . PRO A 1 86 ? -10.548 14.471 -1.087 1.00 88.31 86 PRO A N 1
ATOM 654 C CA . PRO A 1 86 ? -11.148 13.470 -1.969 1.00 88.31 86 PRO A CA 1
ATOM 655 C C . PRO A 1 86 ? -11.140 12.065 -1.329 1.00 88.31 86 PRO A C 1
ATOM 657 O O . PRO A 1 86 ? -10.467 11.854 -0.319 1.00 88.31 86 PRO A O 1
ATOM 660 N N . PRO A 1 87 ? -11.846 11.076 -1.917 1.00 89.31 87 PRO A N 1
ATOM 661 C CA . PRO A 1 87 ? -11.729 9.683 -1.493 1.00 89.31 87 PRO A CA 1
ATOM 662 C C . PRO A 1 87 ? -10.264 9.239 -1.409 1.00 89.31 87 PRO A C 1
ATOM 664 O O . PRO A 1 87 ? -9.495 9.499 -2.334 1.00 89.31 87 PRO A O 1
ATOM 667 N N . ALA A 1 88 ? -9.906 8.558 -0.319 1.00 87.56 88 ALA A N 1
ATOM 668 C CA . ALA A 1 88 ? -8.530 8.168 -0.036 1.00 87.56 88 ALA A CA 1
ATOM 669 C C . ALA A 1 88 ? -7.882 7.405 -1.204 1.00 87.56 88 ALA A C 1
ATOM 671 O O . ALA A 1 88 ? -8.445 6.432 -1.714 1.00 87.56 88 ALA A O 1
ATOM 672 N N . GLY A 1 89 ? -6.691 7.842 -1.614 1.00 84.00 89 GLY A N 1
ATOM 673 C CA . GLY A 1 89 ? -5.931 7.268 -2.723 1.00 84.00 89 GLY A CA 1
ATOM 674 C C . GLY A 1 89 ? -6.260 7.845 -4.098 1.00 84.00 89 GLY A C 1
ATOM 675 O O . GLY A 1 89 ? -5.505 7.596 -5.040 1.00 84.00 89 GLY A O 1
ATOM 676 N N . LEU A 1 90 ? -7.313 8.656 -4.247 1.00 83.75 90 LEU A N 1
ATOM 677 C CA . LEU A 1 90 ? -7.569 9.357 -5.511 1.00 83.75 90 LEU A CA 1
ATOM 678 C C . LEU A 1 90 ? -6.448 10.363 -5.832 1.00 83.75 90 LEU A C 1
ATOM 680 O O . LEU A 1 90 ? -6.113 10.583 -6.996 1.00 83.75 90 LEU A O 1
ATOM 684 N N . GLU A 1 91 ? -5.823 10.928 -4.803 1.00 77.12 91 GLU A N 1
ATOM 685 C CA . GLU A 1 91 ? -4.670 11.824 -4.896 1.00 77.12 91 GLU A CA 1
ATOM 686 C C . GLU A 1 91 ? -3.371 11.136 -5.336 1.00 77.12 91 GLU A C 1
ATOM 688 O O . GLU A 1 91 ? -2.416 11.829 -5.684 1.00 77.12 91 GLU A O 1
ATOM 693 N N . SER A 1 92 ? -3.336 9.797 -5.390 1.00 78.31 92 SER A N 1
ATOM 694 C CA . SER A 1 92 ? -2.149 9.054 -5.824 1.00 78.31 92 SER A CA 1
ATOM 695 C C . SER A 1 92 ? -1.716 9.396 -7.246 1.00 78.31 92 SER A C 1
ATOM 697 O O . SER A 1 92 ? -0.551 9.152 -7.561 1.00 78.31 92 SER A O 1
ATOM 699 N N . LEU A 1 93 ? -2.636 9.894 -8.092 1.00 66.06 93 LEU A N 1
ATOM 700 C CA . LEU A 1 93 ? -2.390 10.353 -9.467 1.00 66.06 93 LEU A CA 1
ATOM 701 C C . LEU A 1 93 ? -1.309 9.523 -10.180 1.00 66.06 93 LEU A C 1
ATOM 703 O O . LEU A 1 93 ? -0.302 10.069 -10.628 1.00 66.06 93 LEU A O 1
ATOM 707 N N . ALA A 1 94 ? -1.493 8.196 -10.218 1.00 67.94 94 ALA A N 1
ATOM 708 C CA . ALA A 1 94 ? -0.485 7.253 -10.694 1.00 67.94 94 ALA A CA 1
ATOM 709 C C . ALA A 1 94 ? 0.112 7.715 -12.035 1.00 67.94 94 ALA A C 1
ATOM 711 O O . ALA A 1 94 ? -0.586 7.816 -13.046 1.00 67.94 94 ALA A O 1
ATOM 712 N N . VAL A 1 95 ? 1.408 8.034 -12.026 1.00 69.44 95 VAL A N 1
ATOM 713 C CA . VAL A 1 95 ? 2.100 8.586 -13.192 1.00 69.44 95 VAL A CA 1
ATOM 714 C C . VAL A 1 95 ? 2.524 7.449 -14.112 1.00 69.44 95 VAL A C 1
ATOM 716 O O . VAL A 1 95 ? 3.253 6.542 -13.710 1.00 69.44 95 VAL A O 1
ATOM 719 N N . ALA A 1 96 ? 2.106 7.522 -15.373 1.00 75.50 96 ALA A N 1
ATOM 720 C CA . ALA A 1 96 ? 2.650 6.672 -16.420 1.00 75.50 96 ALA A CA 1
ATOM 721 C C . ALA A 1 96 ? 3.982 7.256 -16.914 1.00 75.50 96 ALA A C 1
ATOM 723 O O . ALA A 1 96 ? 4.027 8.360 -17.453 1.00 75.50 96 ALA A O 1
ATOM 724 N N . MET A 1 97 ? 5.064 6.500 -16.739 1.00 81.00 97 MET A N 1
ATOM 725 C CA . MET A 1 97 ? 6.384 6.815 -17.292 1.00 81.00 97 MET A CA 1
ATOM 726 C C . MET A 1 97 ? 6.637 5.993 -18.565 1.00 81.00 97 MET A C 1
ATOM 728 O O . MET A 1 97 ? 5.984 4.962 -18.762 1.00 81.00 97 MET A O 1
ATOM 732 N N . PRO A 1 98 ? 7.595 6.392 -19.428 1.00 81.75 98 PRO A N 1
ATOM 733 C CA . PRO A 1 98 ? 8.044 5.537 -20.520 1.00 81.75 98 PRO A CA 1
ATOM 734 C C . PRO A 1 98 ? 8.450 4.144 -20.011 1.00 81.75 98 PRO A C 1
ATOM 736 O O . PRO A 1 98 ? 8.918 4.015 -18.875 1.00 81.75 98 PRO A O 1
ATOM 739 N N . PRO A 1 99 ? 8.298 3.085 -20.827 1.00 87.19 99 PRO A N 1
ATOM 740 C CA . PRO A 1 99 ? 8.594 1.732 -20.378 1.00 87.19 99 PRO A CA 1
ATOM 741 C C . PRO A 1 99 ? 10.066 1.616 -19.954 1.00 87.19 99 PRO A C 1
ATOM 743 O O . PRO A 1 99 ? 10.927 2.143 -20.661 1.00 87.19 99 PRO A O 1
ATOM 746 N N . PRO A 1 100 ? 10.399 0.855 -18.891 1.00 93.12 100 PRO A N 1
ATOM 747 C CA . PRO A 1 100 ? 11.783 0.695 -18.435 1.00 93.12 100 PRO A CA 1
ATOM 748 C C . PRO A 1 100 ? 12.758 0.246 -19.532 1.00 93.12 100 PRO A C 1
ATOM 750 O O . PRO A 1 100 ? 13.923 0.618 -19.511 1.00 93.12 100 PRO A O 1
ATOM 753 N N . ALA A 1 101 ? 12.284 -0.509 -20.533 1.00 93.38 101 ALA A N 1
ATOM 754 C CA . ALA A 1 101 ? 13.079 -0.892 -21.700 1.00 93.38 101 ALA A CA 1
ATOM 755 C C . ALA A 1 101 ? 13.607 0.3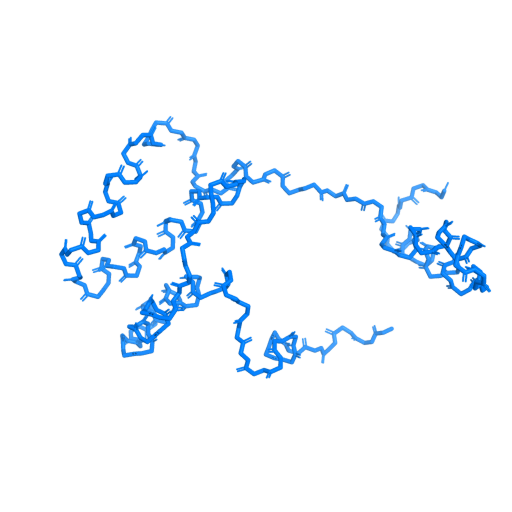15 -22.500 1.00 93.38 101 ALA A C 1
ATOM 757 O O . ALA A 1 101 ? 14.724 0.258 -23.005 1.00 93.38 101 ALA A O 1
ATOM 758 N N . ARG A 1 102 ? 12.844 1.414 -22.585 1.00 92.31 102 ARG A N 1
ATOM 759 C CA . ARG A 1 102 ? 13.302 2.656 -23.222 1.00 92.31 102 ARG A CA 1
ATOM 760 C C . ARG A 1 102 ? 14.438 3.281 -22.416 1.00 92.31 102 ARG A C 1
ATOM 762 O O . ARG A 1 102 ? 15.491 3.555 -22.975 1.00 92.31 102 ARG A O 1
ATOM 769 N N . THR A 1 103 ? 14.265 3.412 -21.103 1.00 95.06 103 THR A N 1
ATOM 770 C CA . THR A 1 103 ? 15.310 3.937 -20.211 1.00 95.06 103 THR A CA 1
ATOM 771 C C . THR A 1 103 ? 16.568 3.066 -20.233 1.00 95.06 103 THR A C 1
ATOM 773 O O . THR A 1 103 ? 17.674 3.585 -20.285 1.00 95.06 103 THR A O 1
ATOM 776 N N . LEU A 1 104 ? 16.431 1.738 -20.264 1.00 96.44 104 LEU A N 1
ATOM 777 C CA . LEU A 1 104 ? 17.575 0.827 -20.372 1.00 96.44 104 LEU A CA 1
ATOM 778 C C . LEU A 1 104 ? 18.335 0.987 -21.695 1.00 96.44 104 LEU A C 1
ATOM 780 O O . LEU A 1 104 ? 19.558 0.907 -21.693 1.00 96.44 104 LEU A O 1
ATOM 784 N N . ALA A 1 105 ? 17.643 1.248 -22.809 1.00 96.50 105 ALA A N 1
ATOM 785 C CA . ALA A 1 105 ? 18.302 1.532 -24.084 1.00 96.50 105 ALA A CA 1
ATOM 786 C C . ALA A 1 105 ? 19.152 2.813 -24.026 1.00 96.50 105 ALA A C 1
ATOM 788 O O . ALA A 1 105 ? 20.220 2.861 -24.629 1.00 96.50 105 ALA A O 1
ATOM 789 N N . GLU A 1 106 ? 18.699 3.826 -23.283 1.00 96.12 106 GLU A N 1
ATOM 790 C CA . GLU A 1 106 ? 19.442 5.074 -23.059 1.00 96.12 106 GLU A CA 1
ATOM 791 C C . GLU A 1 106 ? 20.619 4.882 -22.085 1.00 96.12 106 GLU A C 1
ATOM 793 O O . GLU A 1 106 ? 21.676 5.485 -22.265 1.00 96.12 106 GLU A O 1
ATOM 798 N N . LEU A 1 107 ? 20.465 4.017 -21.076 1.00 97.75 107 LEU A N 1
ATOM 799 C CA . LEU A 1 107 ? 21.501 3.733 -20.078 1.00 97.75 107 LEU A CA 1
ATOM 800 C C . LEU A 1 107 ? 22.594 2.780 -20.580 1.00 97.75 107 LEU A C 1
ATOM 802 O O . LEU A 1 107 ? 23.737 2.900 -20.142 1.00 97.75 107 LEU A O 1
ATOM 806 N N . ALA A 1 108 ? 22.275 1.845 -21.479 1.00 98.19 108 ALA A N 1
ATOM 807 C CA . ALA A 1 108 ? 23.203 0.800 -21.917 1.00 98.19 108 ALA A CA 1
ATOM 808 C C . ALA A 1 108 ? 24.541 1.351 -22.457 1.00 98.19 108 ALA A C 1
ATOM 810 O O . ALA A 1 108 ? 25.581 0.913 -21.964 1.00 98.19 108 ALA A O 1
ATOM 811 N N . PRO A 1 109 ? 24.580 2.382 -23.328 1.00 97.62 109 PRO A N 1
ATOM 812 C CA . PRO A 1 109 ? 25.848 2.963 -23.772 1.00 97.62 109 PRO A CA 1
ATOM 813 C C . PRO A 1 109 ? 26.685 3.557 -22.630 1.00 97.62 109 PRO A C 1
ATOM 815 O O . PRO A 1 109 ? 27.909 3.466 -22.659 1.00 97.62 109 PRO A O 1
ATOM 818 N N . LEU A 1 110 ? 26.039 4.136 -21.610 1.00 98.00 110 LEU A N 1
ATOM 819 C CA . LEU A 1 110 ? 26.717 4.704 -20.435 1.00 98.00 110 LEU A CA 1
ATOM 820 C C . LEU A 1 110 ? 27.294 3.615 -19.521 1.00 98.00 110 LEU A C 1
ATOM 822 O O . LEU A 1 110 ? 28.290 3.847 -18.840 1.00 98.00 110 LEU A O 1
ATOM 826 N N . ALA A 1 111 ? 26.672 2.437 -19.516 1.00 97.38 111 ALA A N 1
ATOM 827 C CA . ALA A 1 111 ? 27.127 1.262 -18.783 1.00 97.38 111 ALA A CA 1
ATOM 828 C C . ALA A 1 111 ? 28.128 0.394 -19.574 1.00 97.38 111 ALA A C 1
ATOM 830 O O . ALA A 1 111 ? 28.672 -0.553 -19.014 1.00 97.38 111 ALA A O 1
ATOM 831 N N . GLY A 1 112 ? 28.384 0.704 -20.853 1.00 97.62 112 GLY A N 1
ATOM 832 C CA . GLY A 1 112 ? 29.211 -0.122 -21.742 1.00 97.62 112 GLY A CA 1
ATOM 833 C C . GLY A 1 112 ? 28.507 -1.377 -22.277 1.00 97.62 112 GLY A C 1
ATOM 834 O O . GLY A 1 112 ? 29.176 -2.303 -22.728 1.00 97.62 112 GLY A O 1
ATOM 835 N N . GLU A 1 113 ? 27.177 -1.406 -22.229 1.00 97.88 113 GLU A N 1
ATOM 836 C CA . GLU A 1 113 ? 26.316 -2.513 -22.653 1.00 97.88 113 GLU A CA 1
ATOM 837 C C . GLU A 1 113 ? 25.702 -2.267 -24.046 1.00 97.88 113 GLU A C 1
ATOM 839 O O . GLU A 1 113 ? 25.597 -1.127 -24.510 1.00 97.88 113 GLU A O 1
ATOM 844 N N . ASP A 1 114 ? 25.247 -3.335 -24.716 1.00 97.25 114 ASP A N 1
ATOM 845 C CA . ASP A 1 114 ? 24.534 -3.235 -26.001 1.00 97.25 114 ASP A CA 1
ATOM 846 C C . ASP A 1 114 ? 23.085 -2.734 -25.798 1.00 97.25 114 ASP A C 1
ATOM 848 O O . ASP A 1 114 ? 22.282 -3.416 -25.152 1.00 97.25 114 ASP A O 1
ATOM 852 N N . PRO A 1 115 ? 22.685 -1.583 -26.378 1.00 97.19 115 PRO A N 1
ATOM 853 C CA . PRO A 1 115 ? 21.317 -1.078 -26.262 1.00 97.19 115 PRO A CA 1
ATOM 854 C C . PRO A 1 115 ? 20.295 -1.860 -27.101 1.00 97.19 115 PRO A C 1
ATOM 856 O O . PRO A 1 115 ? 19.091 -1.771 -26.837 1.00 97.19 115 PRO A O 1
ATOM 859 N N . ALA A 1 116 ? 20.717 -2.612 -28.123 1.00 97.31 116 ALA A N 1
ATOM 860 C CA . ALA A 1 116 ? 19.816 -3.170 -29.134 1.00 97.31 116 ALA A CA 1
ATOM 861 C C . ALA A 1 116 ? 18.707 -4.090 -28.576 1.00 97.31 116 ALA A C 1
ATOM 863 O O . ALA A 1 116 ? 17.566 -3.987 -29.045 1.00 97.31 116 ALA A O 1
ATOM 864 N N . PRO A 1 117 ? 18.954 -4.966 -27.578 1.00 97.00 117 PRO A N 1
ATOM 865 C CA . PRO A 1 117 ? 17.894 -5.753 -26.950 1.00 97.00 117 PRO A CA 1
ATOM 866 C C . PRO A 1 117 ? 16.831 -4.883 -26.269 1.00 97.00 117 PRO A C 1
ATOM 868 O O . PRO A 1 117 ? 15.636 -5.171 -26.372 1.00 97.00 117 PRO A O 1
ATOM 871 N N . HIS A 1 118 ? 17.248 -3.797 -25.616 1.00 96.94 118 HIS A N 1
ATOM 872 C CA . HIS A 1 118 ? 16.358 -2.878 -24.910 1.00 96.94 118 HIS A CA 1
ATOM 873 C C . HIS A 1 118 ? 15.531 -2.028 -25.881 1.00 96.94 118 HIS A C 1
ATOM 875 O O . HIS A 1 118 ? 14.323 -1.883 -25.682 1.00 96.94 118 HIS A O 1
ATOM 881 N N . VAL A 1 119 ? 16.138 -1.573 -26.984 1.00 95.75 119 VAL A N 1
ATOM 882 C CA . VAL A 1 119 ? 15.439 -0.864 -28.072 1.00 95.75 119 VAL A CA 1
ATOM 883 C C . VAL A 1 119 ? 14.334 -1.732 -28.670 1.00 95.75 119 VAL A C 1
ATOM 885 O O . VAL A 1 119 ? 13.187 -1.291 -28.759 1.00 95.75 119 VAL A O 1
ATOM 888 N N . ARG A 1 120 ? 14.645 -2.988 -29.030 1.00 96.12 120 ARG A N 1
ATOM 889 C CA . ARG A 1 120 ? 13.639 -3.919 -29.573 1.00 96.12 120 ARG A CA 1
ATOM 890 C C . ARG A 1 120 ? 12.481 -4.108 -28.597 1.00 96.12 120 ARG A C 1
ATOM 892 O O . ARG A 1 120 ? 11.322 -4.013 -28.994 1.00 96.12 120 ARG A O 1
ATOM 899 N N . ARG A 1 121 ? 12.783 -4.290 -27.307 1.00 94.94 121 ARG A N 1
ATOM 900 C CA . ARG A 1 121 ? 11.749 -4.474 -26.285 1.00 94.94 121 ARG A CA 1
ATOM 901 C C . ARG A 1 121 ? 10.887 -3.226 -26.077 1.00 94.94 121 ARG A C 1
ATOM 903 O O . ARG A 1 121 ? 9.684 -3.355 -25.858 1.00 94.94 121 ARG A O 1
ATOM 910 N N . ALA A 1 122 ? 11.471 -2.031 -26.146 1.00 93.88 122 ALA A N 1
ATOM 911 C CA . ALA A 1 122 ? 10.721 -0.782 -26.059 1.00 93.88 122 ALA A CA 1
ATOM 912 C C . ALA A 1 122 ? 9.738 -0.632 -27.233 1.00 93.88 122 ALA A C 1
ATOM 914 O O . ALA A 1 122 ? 8.583 -0.273 -27.008 1.00 93.88 122 ALA A O 1
ATOM 915 N N . ALA A 1 123 ? 10.161 -0.981 -28.454 1.00 91.75 123 ALA A N 1
ATOM 916 C CA . ALA A 1 123 ? 9.308 -0.949 -29.643 1.00 91.75 123 ALA A CA 1
ATOM 917 C C . ALA A 1 123 ? 8.128 -1.933 -29.549 1.00 91.75 123 ALA A C 1
ATOM 919 O O . ALA A 1 123 ? 6.994 -1.563 -29.849 1.00 91.75 123 ALA A O 1
ATOM 920 N N . GLU A 1 124 ? 8.366 -3.157 -29.061 1.00 92.88 124 GLU A N 1
ATOM 921 C CA . GLU A 1 124 ? 7.300 -4.139 -28.805 1.00 92.88 124 GLU A CA 1
ATOM 922 C C . GLU A 1 124 ? 6.249 -3.608 -27.816 1.00 92.88 124 GLU A C 1
ATOM 924 O O . GLU A 1 124 ? 5.050 -3.779 -28.029 1.00 92.88 124 GLU A O 1
ATOM 929 N N . ILE A 1 125 ? 6.682 -2.955 -26.732 1.00 90.25 125 ILE A N 1
ATOM 930 C CA . ILE A 1 125 ? 5.767 -2.392 -25.728 1.00 90.25 125 ILE A CA 1
ATOM 931 C C . ILE A 1 125 ? 4.996 -1.199 -26.302 1.00 90.25 125 ILE A C 1
ATOM 933 O O . ILE A 1 125 ? 3.788 -1.111 -26.094 1.00 90.25 125 ILE A O 1
ATOM 937 N N . ALA A 1 126 ? 5.661 -0.314 -27.049 1.00 87.38 126 ALA A N 1
ATOM 938 C CA . ALA A 1 126 ? 5.001 0.816 -27.700 1.00 87.38 126 ALA A CA 1
ATOM 939 C C . ALA A 1 126 ? 3.894 0.346 -28.659 1.00 87.38 126 ALA A C 1
ATOM 941 O O . ALA A 1 126 ? 2.787 0.880 -28.620 1.00 87.38 126 ALA A O 1
ATOM 942 N N . ALA A 1 127 ? 4.157 -0.710 -29.439 1.00 87.12 127 ALA A N 1
ATOM 943 C CA . ALA A 1 127 ? 3.164 -1.322 -30.319 1.00 87.12 127 ALA A CA 1
ATOM 944 C C . ALA A 1 127 ? 1.965 -1.902 -29.546 1.00 87.12 127 ALA A C 1
ATOM 946 O O . ALA A 1 127 ? 0.826 -1.720 -29.962 1.00 87.12 127 ALA A O 1
ATOM 947 N N . LEU A 1 128 ? 2.198 -2.551 -28.398 1.00 88.06 128 LEU A N 1
ATOM 948 C CA . LEU A 1 128 ? 1.122 -3.087 -27.551 1.00 88.06 128 LEU A CA 1
ATOM 949 C C . LEU A 1 128 ? 0.212 -1.996 -26.967 1.00 88.06 128 LEU A C 1
ATOM 951 O O . LEU A 1 128 ? -0.974 -2.237 -26.760 1.00 88.06 128 LEU A O 1
ATOM 955 N N . TRP A 1 129 ? 0.764 -0.815 -26.686 1.00 81.25 129 TRP A N 1
ATOM 956 C CA . TRP A 1 129 ? 0.047 0.292 -26.044 1.00 81.25 129 TRP A CA 1
ATOM 957 C C . TRP A 1 129 ? -0.464 1.347 -27.036 1.00 81.25 129 TRP A C 1
ATOM 959 O O . TRP A 1 129 ? -0.985 2.372 -26.603 1.00 81.25 129 TRP A O 1
ATOM 969 N N . ASN A 1 130 ? -0.325 1.120 -28.351 1.00 81.56 130 ASN A N 1
ATOM 970 C CA . ASN A 1 130 ? -0.583 2.121 -29.398 1.00 81.56 130 ASN A CA 1
ATOM 971 C C . ASN A 1 130 ? 0.107 3.472 -29.117 1.00 81.56 130 ASN A C 1
ATOM 973 O O . ASN A 1 130 ? -0.425 4.538 -29.432 1.00 81.56 130 ASN A O 1
ATOM 977 N N . ALA A 1 131 ? 1.280 3.434 -28.486 1.00 71.88 131 ALA A N 1
ATOM 978 C CA . ALA A 1 131 ? 2.040 4.631 -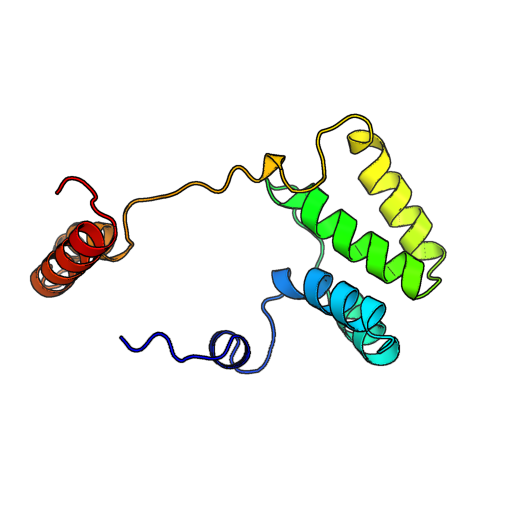28.166 1.00 71.88 131 ALA A CA 1
ATOM 979 C C . ALA A 1 131 ? 2.846 5.086 -29.398 1.00 71.88 131 ALA A C 1
ATOM 981 O O . ALA A 1 131 ? 3.387 4.233 -30.109 1.00 71.88 131 ALA A O 1
ATOM 982 N N . PRO A 1 132 ? 2.967 6.402 -29.656 1.00 64.69 132 PRO A N 1
ATOM 983 C CA . PRO A 1 132 ? 3.853 6.903 -30.703 1.00 64.69 132 PRO A CA 1
ATOM 984 C C . PRO A 1 132 ? 5.309 6.509 -30.400 1.00 64.69 132 PRO A C 1
ATOM 986 O O . PRO A 1 132 ? 5.734 6.532 -29.243 1.00 64.69 132 PRO A O 1
ATOM 989 N N . HIS A 1 133 ? 6.040 6.101 -31.440 1.00 56.22 133 HIS A N 1
ATOM 990 C CA . HIS A 1 133 ? 7.421 5.611 -31.356 1.00 56.22 133 HIS A CA 1
ATOM 991 C C . HIS A 1 133 ? 8.425 6.737 -31.059 1.00 56.22 133 HIS A C 1
ATOM 993 O O . HIS A 1 133 ? 8.348 7.773 -31.755 1.00 56.22 133 HIS A O 1
#

Sequence (133 aa):
MPVDRTIEDLWRGEPPAQAADVLAAAHAAAGRLAEARRLYESAPPIQPDYLFTMFCTFRAMTVVALGDARGAAEMYEVLLPHRDGPPAGLESLAVAMPPPARTLAELAPLAGEDPAPHVRRAAEIAALWNAPH

Organism: NCBI:txid2650748

Radius of gyration: 20.05 Å; chains: 1; bounding box: 42×33×52 Å

pLDDT: mean 87.85, std 13.63, range [44.22, 98.5]

Foldseek 3Di:
DDPPDDPCNVQVNHPDLLCLLVVLLVCLVVVVLVSSVVSLVSRDDADPDQQRQVSLVSSCSNCVSNVPPVSNVVSCVVCVVVVVDDPHNPSSPDDDDQDVLVVQLVCQVVVVHHNVVSVVVSVVVCVVVVHDD

Secondary structure (DSSP, 8-state):
--S---HHHHTTTS--GGGHHHHHHHHHHTT-HHHHHHHHHHPPPPPSSTTHHHHHHHHHHHHHHHT-HHHHHHHHHHHGGGTTSSSTTGGG--PPPPPHHHHHHHHHHHHT---HHHHHHHHHHHHHTT---

InterPro domains:
  IPR011990 Tetratricopeptide-like helical domain superfamily [SSF48452] (17-82)